Protein AF-A0A0W1R7E3-F1 (afdb_monomer_lite)

Sequence (116 aa):
MCGADDELRVHHLDGRRENTEAENLVWMCRDCDQNVNTESEESTTWNNHAVVLPDEISAKIDREFIRLVCVCRRDLGWRPDKTRHYYPLVAVDGVFAVGRMTAEAFEERLVELGLR

Organism: NCBI:txid1514971

InterPro domains:
  IPR058474 Domain of unknown function DUF8160 [PF26492] (38-114)

Radius of gyration: 19.07 Å; chains: 1; bounding box: 34×45×36 Å

Foldseek 3Di:
DPPDPADWDWAQQLNDPVPPPPVRTDIDHPVCRCVNVVPNPPDPDDDDDDDDDDPVVVVLLVVLLVVLQVQCCVPVVDGDDCRLQPVVCCVVPNPVRSSPDGNVRSVVVCVVVVSD

Structure (mmCIF, N/CA/C/O backbone):
data_AF-A0A0W1R7E3-F1
#
_entry.id   AF-A0A0W1R7E3-F1
#
loop_
_atom_site.group_PDB
_atom_site.id
_atom_site.type_symbol
_atom_site.label_atom_id
_atom_site.label_alt_id
_atom_site.label_comp_id
_atom_site.label_asym_id
_atom_site.label_entity_id
_atom_site.label_seq_id
_atom_site.pdbx_PDB_ins_code
_atom_site.Cartn_x
_atom_site.Cartn_y
_atom_site.Cartn_z
_atom_site.occupancy
_atom_site.B_iso_or_equiv
_atom_site.auth_seq_id
_atom_site.auth_comp_id
_atom_site.auth_asym_id
_atom_site.auth_atom_id
_atom_site.pdbx_PDB_model_num
ATOM 1 N N . MET A 1 1 ? 11.207 -18.091 -17.262 1.00 58.34 1 MET A N 1
ATOM 2 C CA . MET A 1 1 ? 12.483 -18.803 -17.499 1.00 58.34 1 MET A CA 1
ATOM 3 C C . MET A 1 1 ? 13.300 -18.002 -18.497 1.00 58.34 1 MET A C 1
ATOM 5 O O . MET A 1 1 ? 12.735 -17.601 -19.506 1.00 58.34 1 MET A O 1
ATOM 9 N N . CYS A 1 2 ? 14.577 -17.729 -18.211 1.00 70.25 2 CYS A N 1
ATOM 10 C CA . CYS A 1 2 ? 15.448 -16.909 -19.069 1.00 70.25 2 CYS A CA 1
ATOM 11 C C . CYS A 1 2 ? 15.899 -17.609 -20.368 1.00 70.25 2 CYS A C 1
ATOM 13 O O . CYS A 1 2 ? 16.544 -16.974 -21.194 1.00 70.25 2 CYS A O 1
ATOM 15 N N . GLY A 1 3 ? 15.535 -18.883 -20.566 1.00 60.50 3 GLY A N 1
ATOM 16 C CA . GLY A 1 3 ? 15.812 -19.629 -21.797 1.00 60.50 3 GLY A CA 1
ATOM 17 C C . GLY A 1 3 ? 17.231 -20.191 -21.902 1.00 60.50 3 GLY A C 1
ATOM 18 O O . GLY A 1 3 ? 17.640 -20.549 -22.999 1.00 60.50 3 GLY A O 1
ATOM 19 N N . ALA A 1 4 ? 17.979 -20.252 -20.796 1.00 66.00 4 ALA A N 1
ATOM 20 C CA . ALA A 1 4 ? 19.288 -20.897 -20.755 1.00 66.00 4 ALA A CA 1
ATOM 21 C C . ALA A 1 4 ? 19.150 -22.433 -20.697 1.00 66.00 4 ALA A C 1
ATOM 23 O O . ALA A 1 4 ? 18.306 -22.939 -19.954 1.00 66.00 4 ALA A O 1
ATOM 24 N N . ASP A 1 5 ? 19.985 -23.157 -21.454 1.00 63.22 5 ASP A N 1
ATOM 25 C CA . ASP A 1 5 ? 20.057 -24.635 -21.543 1.00 63.22 5 ASP A CA 1
ATOM 26 C C . ASP A 1 5 ? 20.680 -25.294 -20.286 1.00 63.22 5 ASP A C 1
ATOM 28 O O . ASP A 1 5 ? 21.350 -26.327 -20.349 1.00 63.22 5 ASP A O 1
ATOM 32 N N . ASP A 1 6 ? 20.479 -24.687 -19.121 1.00 66.56 6 ASP A N 1
ATOM 33 C CA . ASP A 1 6 ? 21.081 -25.127 -17.868 1.00 66.56 6 ASP A CA 1
ATOM 34 C C . ASP A 1 6 ? 20.240 -26.193 -17.154 1.00 66.56 6 ASP A C 1
ATOM 36 O O . ASP A 1 6 ? 19.038 -26.351 -17.377 1.00 66.56 6 ASP A O 1
ATOM 40 N N . GLU A 1 7 ? 20.886 -26.903 -16.223 1.00 81.88 7 GLU A N 1
ATOM 41 C CA . GLU A 1 7 ? 20.254 -27.852 -15.304 1.00 81.88 7 GLU A CA 1
ATOM 42 C C . GLU A 1 7 ? 19.030 -27.217 -14.610 1.00 81.88 7 GLU A C 1
ATOM 44 O O . GLU A 1 7 ? 19.158 -26.255 -13.842 1.00 81.88 7 GLU A O 1
ATOM 49 N N . LEU A 1 8 ? 17.840 -27.764 -14.889 1.00 83.56 8 LEU A N 1
ATOM 50 C CA . LEU A 1 8 ? 16.586 -27.360 -14.254 1.00 83.56 8 LEU A CA 1
ATOM 51 C C . LEU A 1 8 ? 16.530 -27.863 -12.811 1.00 83.56 8 LEU A C 1
ATOM 53 O O . LEU A 1 8 ? 16.812 -29.027 -12.525 1.00 83.56 8 LEU A O 1
ATOM 57 N N . ARG A 1 9 ? 16.106 -26.984 -11.906 1.00 85.50 9 ARG A N 1
ATOM 58 C CA . ARG A 1 9 ? 15.950 -27.245 -10.475 1.00 85.50 9 ARG A CA 1
ATOM 59 C C . ARG A 1 9 ? 14.545 -26.883 -10.027 1.00 85.50 9 ARG A C 1
ATOM 61 O O . ARG A 1 9 ? 13.900 -26.019 -10.621 1.00 85.50 9 ARG A O 1
ATOM 68 N N . VAL A 1 10 ? 14.085 -27.554 -8.976 1.00 87.38 10 VAL A N 1
ATOM 69 C CA . VAL A 1 10 ? 12.828 -27.220 -8.304 1.00 87.38 10 VAL A CA 1
ATOM 70 C C . VAL A 1 10 ? 13.108 -26.162 -7.248 1.00 87.38 10 VAL A C 1
ATOM 72 O O . VAL A 1 10 ? 13.853 -26.405 -6.298 1.00 87.38 10 VAL A O 1
ATOM 75 N N . HIS A 1 11 ? 12.482 -25.008 -7.415 1.00 86.50 11 HIS A N 1
ATOM 76 C CA . HIS A 1 11 ? 12.517 -23.900 -6.479 1.00 86.50 11 HIS A CA 1
ATOM 77 C C . HIS A 1 11 ? 11.237 -23.857 -5.645 1.00 86.50 11 HIS A C 1
ATOM 79 O O . HIS A 1 11 ? 10.156 -24.116 -6.173 1.00 86.50 11 HIS A O 1
ATOM 85 N N . HIS A 1 12 ? 11.371 -23.500 -4.367 1.00 87.50 12 HIS A N 1
ATOM 86 C CA . HIS A 1 12 ? 10.250 -23.313 -3.445 1.00 87.50 12 HIS A CA 1
ATOM 87 C C . HIS A 1 12 ? 9.957 -21.816 -3.351 1.00 87.50 12 HIS A C 1
ATOM 89 O O . HIS A 1 12 ? 10.824 -21.063 -2.910 1.00 87.50 12 HIS A O 1
ATOM 95 N N . LEU A 1 13 ? 8.779 -21.387 -3.809 1.00 83.75 13 LEU A N 1
ATOM 96 C CA . LEU A 1 13 ? 8.424 -19.968 -3.948 1.00 83.75 13 LEU A CA 1
ATOM 97 C C . LEU A 1 13 ? 8.416 -19.211 -2.618 1.00 83.75 13 LEU A C 1
ATOM 99 O O . LEU A 1 13 ? 8.712 -18.020 -2.583 1.00 83.75 13 LEU A O 1
ATOM 103 N N . ASP A 1 14 ? 8.080 -19.897 -1.532 1.00 79.88 14 ASP A N 1
ATOM 104 C CA . ASP A 1 14 ? 8.100 -19.366 -0.169 1.00 79.88 14 ASP A CA 1
ATOM 105 C C . ASP A 1 14 ? 9.466 -19.497 0.531 1.00 79.88 14 ASP A C 1
ATOM 107 O O . ASP A 1 14 ? 9.600 -19.130 1.697 1.00 79.88 14 ASP A O 1
ATOM 111 N N . GLY A 1 15 ? 10.474 -20.053 -0.150 1.00 78.19 15 GLY A N 1
ATOM 112 C CA . GLY A 1 15 ? 11.796 -20.333 0.410 1.00 78.19 15 GLY A CA 1
ATOM 113 C C . GLY A 1 15 ? 11.853 -21.525 1.378 1.00 78.19 15 GLY A C 1
ATOM 114 O O . GLY A 1 15 ? 12.944 -21.872 1.837 1.00 78.19 15 GLY A O 1
ATOM 115 N N . ARG A 1 16 ? 10.729 -22.195 1.674 1.00 78.19 16 ARG A N 1
ATOM 116 C CA . ARG A 1 16 ? 10.647 -23.300 2.645 1.00 78.19 16 ARG A CA 1
ATOM 117 C C . ARG A 1 16 ? 10.667 -24.648 1.940 1.00 78.19 16 ARG A C 1
ATOM 119 O O . ARG A 1 16 ? 9.724 -25.033 1.254 1.00 78.19 16 ARG A O 1
ATOM 126 N N . ARG A 1 17 ? 11.740 -25.413 2.151 1.00 82.25 17 ARG A N 1
ATOM 127 C CA . ARG A 1 17 ? 11.945 -26.722 1.500 1.00 82.25 17 ARG A CA 1
ATOM 128 C C . ARG A 1 17 ? 10.978 -27.802 1.981 1.00 82.25 17 ARG A C 1
ATOM 130 O O . ARG A 1 17 ? 10.834 -28.828 1.326 1.00 82.25 17 ARG A O 1
ATOM 137 N N . GLU A 1 18 ? 10.348 -27.601 3.131 1.00 86.81 18 GLU A N 1
ATOM 138 C CA . GLU A 1 18 ? 9.359 -28.520 3.687 1.00 86.81 18 GLU A CA 1
ATOM 139 C C . GLU A 1 18 ? 7.991 -28.386 3.000 1.00 86.81 18 GLU A C 1
ATOM 141 O O . GLU A 1 18 ? 7.201 -29.332 3.019 1.00 86.81 18 GLU A O 1
ATOM 146 N N . ASN A 1 19 ? 7.701 -27.234 2.381 1.00 84.44 19 ASN A N 1
ATOM 147 C CA . ASN A 1 19 ? 6.434 -26.986 1.702 1.00 84.44 19 ASN A CA 1
ATOM 148 C C . ASN A 1 19 ? 6.454 -27.556 0.274 1.00 84.44 19 ASN A C 1
ATOM 150 O O . ASN A 1 19 ? 6.813 -26.882 -0.690 1.00 84.44 19 ASN A O 1
ATOM 154 N N . THR A 1 20 ? 6.044 -28.817 0.154 1.00 90.12 20 THR A N 1
ATOM 155 C CA . THR A 1 20 ? 6.044 -29.579 -1.108 1.00 90.12 20 THR A CA 1
ATOM 156 C C . THR A 1 20 ? 4.729 -29.495 -1.890 1.00 90.12 20 THR A C 1
ATOM 158 O O . THR A 1 20 ? 4.529 -30.259 -2.836 1.00 90.12 20 THR A O 1
ATOM 161 N N . GLU A 1 21 ? 3.835 -28.569 -1.525 1.00 92.88 21 GLU A N 1
ATOM 162 C CA . GLU A 1 21 ? 2.606 -28.311 -2.278 1.00 92.88 21 GLU A CA 1
ATOM 163 C C . GLU A 1 21 ? 2.944 -27.913 -3.717 1.00 92.88 21 GLU A C 1
ATOM 165 O O . GLU A 1 21 ? 3.806 -27.068 -3.950 1.00 92.88 21 GLU A O 1
ATOM 170 N N . ALA A 1 22 ? 2.261 -28.503 -4.702 1.00 87.81 22 ALA A N 1
ATOM 171 C CA . ALA A 1 22 ? 2.607 -28.323 -6.116 1.00 87.81 22 ALA A CA 1
ATOM 172 C C . ALA A 1 22 ? 2.591 -26.847 -6.559 1.00 87.81 22 ALA A C 1
ATOM 174 O O . ALA A 1 22 ? 3.376 -26.448 -7.413 1.00 87.81 22 ALA A O 1
ATOM 175 N N . GLU A 1 23 ? 1.724 -26.038 -5.949 1.00 89.81 23 GLU A N 1
ATOM 176 C CA . GLU A 1 23 ? 1.604 -24.595 -6.186 1.00 89.81 23 GLU A CA 1
ATOM 177 C C . GLU A 1 23 ? 2.813 -23.798 -5.669 1.00 89.81 23 GLU A C 1
ATOM 179 O O . GLU A 1 23 ? 3.075 -22.701 -6.157 1.00 89.81 23 GLU A O 1
ATOM 184 N N . ASN A 1 24 ? 3.571 -24.355 -4.719 1.00 87.06 24 ASN A N 1
ATOM 185 C CA . ASN A 1 24 ? 4.789 -23.764 -4.167 1.00 87.06 24 ASN A CA 1
ATOM 186 C C . ASN A 1 24 ? 6.051 -24.129 -4.972 1.00 87.06 24 ASN A C 1
ATOM 188 O O . ASN A 1 24 ? 7.126 -23.601 -4.697 1.00 87.06 24 ASN A O 1
ATOM 192 N N . LEU A 1 25 ? 5.947 -25.029 -5.957 1.00 90.44 25 LEU A N 1
ATOM 193 C CA . LEU A 1 25 ? 7.093 -25.570 -6.688 1.00 90.44 25 LEU A CA 1
ATOM 194 C C . LEU A 1 25 ? 7.177 -25.001 -8.107 1.00 90.44 25 LEU A C 1
ATOM 196 O O . LEU A 1 25 ? 6.271 -25.171 -8.923 1.00 90.44 25 LEU A O 1
ATOM 200 N N . VAL A 1 26 ? 8.312 -24.384 -8.445 1.00 88.62 26 VAL A N 1
ATOM 201 C CA . VAL A 1 26 ? 8.579 -23.869 -9.796 1.00 88.62 26 VAL A CA 1
ATOM 202 C C . VAL A 1 26 ? 9.890 -24.415 -10.336 1.00 88.62 26 VAL A C 1
ATOM 204 O O . VAL A 1 26 ? 10.930 -24.351 -9.689 1.00 88.62 26 VAL A O 1
ATOM 207 N N . TRP A 1 27 ? 9.848 -24.920 -11.568 1.00 87.50 27 TRP A N 1
ATOM 208 C CA . TRP A 1 27 ? 11.046 -25.321 -12.298 1.00 87.50 27 TRP A CA 1
ATOM 209 C C . TRP A 1 27 ? 11.755 -24.095 -12.865 1.00 87.50 27 TRP A C 1
ATOM 211 O O . TRP A 1 27 ? 11.168 -23.314 -13.620 1.00 87.50 27 TRP A O 1
ATOM 221 N N . MET A 1 28 ? 13.030 -23.932 -12.528 1.00 86.38 28 MET A N 1
ATOM 222 C CA . MET A 1 28 ? 13.863 -22.852 -13.049 1.00 86.38 28 MET A CA 1
ATOM 223 C C . MET A 1 28 ? 15.305 -23.306 -13.269 1.00 86.38 28 MET A C 1
ATOM 225 O O . MET A 1 28 ? 15.749 -24.297 -12.694 1.00 86.38 28 MET A O 1
ATOM 229 N N . CYS A 1 29 ? 16.035 -22.602 -14.136 1.00 87.62 29 CYS A N 1
ATOM 230 C CA . CYS A 1 29 ? 17.458 -22.865 -14.332 1.00 87.62 29 CYS A CA 1
ATOM 231 C C . CYS A 1 29 ? 18.256 -22.508 -13.070 1.00 87.62 29 CYS A C 1
ATOM 233 O O . CYS A 1 29 ? 17.828 -21.674 -12.265 1.00 87.62 29 CYS A O 1
ATOM 235 N N . ARG A 1 30 ? 19.442 -23.108 -12.932 1.00 82.69 30 ARG A N 1
ATOM 236 C CA . ARG A 1 30 ? 20.366 -22.871 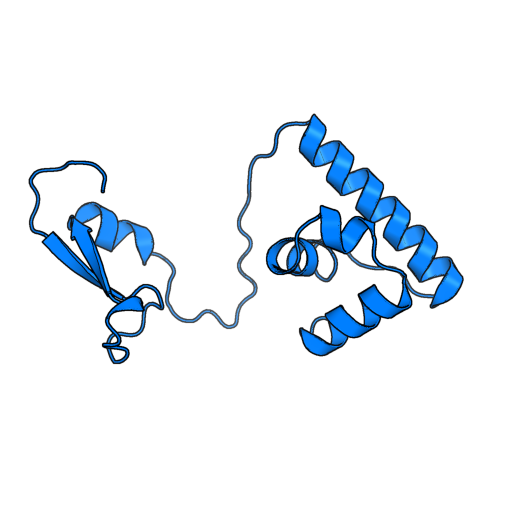-11.815 1.00 82.69 30 ARG A CA 1
ATOM 237 C C . ARG A 1 30 ? 20.623 -21.386 -11.527 1.00 82.69 30 ARG A C 1
ATOM 239 O O . ARG A 1 30 ? 20.636 -21.005 -10.361 1.00 82.69 30 ARG A O 1
ATOM 246 N N . ASP A 1 31 ? 20.805 -20.561 -12.553 1.00 83.06 31 ASP A N 1
ATOM 247 C CA . ASP A 1 31 ? 21.107 -19.136 -12.373 1.00 83.06 31 ASP A CA 1
ATOM 248 C C . ASP A 1 31 ? 19.904 -18.353 -11.832 1.00 83.06 31 ASP A C 1
ATOM 250 O O . ASP A 1 31 ? 20.050 -17.488 -10.970 1.00 83.06 31 ASP A O 1
ATOM 254 N N . CYS A 1 32 ? 18.689 -18.665 -12.296 1.00 82.19 32 CYS A N 1
ATOM 255 C CA . CYS A 1 32 ? 17.476 -18.072 -11.735 1.00 82.19 32 CYS A CA 1
ATOM 256 C C . CYS A 1 32 ? 17.255 -18.526 -10.287 1.00 82.19 32 CYS A C 1
ATOM 258 O O . CYS A 1 32 ? 16.951 -17.688 -9.446 1.00 82.19 32 CYS A O 1
ATOM 260 N N . ASP A 1 33 ? 17.466 -19.810 -9.989 1.00 82.81 33 ASP A N 1
ATOM 261 C CA . ASP A 1 33 ? 17.336 -20.364 -8.634 1.00 82.81 33 ASP A CA 1
ATOM 262 C C . ASP A 1 33 ? 18.263 -19.662 -7.631 1.00 82.81 33 ASP A C 1
ATOM 264 O O . ASP A 1 33 ? 17.833 -19.272 -6.546 1.00 82.81 33 ASP A O 1
ATOM 268 N N . GLN A 1 34 ? 19.517 -19.420 -8.023 1.00 76.31 34 GLN A N 1
ATOM 269 C CA . GLN A 1 34 ? 20.487 -18.711 -7.187 1.00 76.31 34 GLN A CA 1
ATOM 270 C C . GLN A 1 34 ? 20.121 -17.240 -6.962 1.00 76.31 34 GLN A C 1
ATOM 272 O O . GLN A 1 34 ? 20.309 -16.738 -5.860 1.00 76.31 34 GLN A O 1
ATOM 277 N N . ASN A 1 35 ? 19.588 -16.562 -7.981 1.00 76.06 35 ASN A N 1
ATOM 278 C CA . ASN A 1 35 ? 19.295 -15.131 -7.910 1.00 76.06 35 ASN A CA 1
ATOM 279 C C . ASN A 1 35 ? 18.023 -14.806 -7.114 1.00 76.06 35 ASN A C 1
ATOM 281 O O . ASN A 1 35 ? 17.964 -13.760 -6.468 1.00 76.06 35 ASN A O 1
ATOM 285 N N . VAL A 1 36 ? 17.007 -15.674 -7.161 1.00 73.69 36 VAL A N 1
ATOM 286 C CA . VAL A 1 36 ? 15.694 -15.408 -6.546 1.00 73.69 36 VAL A CA 1
ATOM 287 C C . VAL A 1 36 ? 15.766 -15.438 -5.015 1.00 73.69 36 VAL A C 1
ATOM 289 O O . VAL A 1 36 ? 15.105 -14.632 -4.367 1.00 73.69 36 VAL A O 1
ATOM 292 N N . ASN A 1 37 ? 16.629 -16.284 -4.441 1.00 61.28 37 ASN A N 1
ATOM 293 C CA . ASN A 1 37 ? 16.728 -16.479 -2.988 1.00 61.28 37 ASN A CA 1
ATOM 294 C C . ASN A 1 37 ? 17.990 -15.893 -2.348 1.00 61.28 37 ASN A C 1
ATOM 296 O O . ASN A 1 37 ? 18.284 -16.205 -1.195 1.00 61.28 37 ASN A O 1
ATOM 300 N N . THR A 1 38 ? 18.726 -15.014 -3.034 1.00 58.19 38 THR A N 1
ATOM 301 C CA . THR A 1 38 ? 19.917 -14.373 -2.442 1.00 58.19 38 THR A CA 1
ATOM 302 C C . THR A 1 38 ? 19.610 -13.557 -1.170 1.00 58.19 38 THR A C 1
ATOM 304 O O . THR A 1 38 ? 20.538 -13.190 -0.457 1.00 58.19 38 THR A O 1
ATOM 307 N N . GLU A 1 39 ? 18.334 -13.306 -0.845 1.00 52.94 39 GLU A N 1
ATOM 308 C CA . GLU A 1 39 ? 17.902 -12.565 0.354 1.00 52.94 39 GLU A CA 1
ATOM 309 C C . GLU A 1 39 ? 16.734 -13.223 1.129 1.00 52.94 39 GLU A C 1
ATOM 311 O O . GLU A 1 39 ? 16.122 -12.571 1.971 1.00 52.94 39 GLU A O 1
ATOM 316 N N . SER A 1 40 ? 16.386 -14.494 0.878 1.00 48.78 40 SER A N 1
ATOM 317 C CA . SER A 1 40 ? 15.166 -15.110 1.445 1.00 48.78 40 SER A CA 1
ATOM 318 C C . SER A 1 40 ? 15.366 -15.858 2.774 1.00 48.78 40 SER A C 1
ATOM 320 O O . SER A 1 40 ? 14.593 -16.765 3.090 1.00 48.78 40 SER A O 1
ATOM 322 N N . GLU A 1 41 ? 16.387 -15.524 3.565 1.00 51.22 41 GLU A N 1
ATOM 323 C CA . GLU A 1 41 ? 16.371 -15.913 4.979 1.00 51.22 41 GLU A CA 1
ATOM 324 C C . GLU A 1 41 ? 15.326 -15.039 5.666 1.00 51.22 41 GLU A C 1
ATOM 326 O O . GLU A 1 41 ? 15.452 -13.819 5.630 1.00 51.22 41 GLU A O 1
ATOM 331 N N . GLU A 1 42 ? 14.278 -15.668 6.213 1.00 46.97 42 GLU A N 1
ATOM 332 C CA . GLU A 1 42 ? 13.126 -15.078 6.911 1.00 46.97 42 GLU A CA 1
ATOM 333 C C . GLU A 1 42 ? 13.506 -13.871 7.781 1.00 46.97 42 GLU A C 1
ATOM 335 O O . GLU A 1 42 ? 13.713 -13.951 8.994 1.00 46.97 42 GLU A O 1
ATOM 340 N N . SER A 1 43 ? 13.606 -12.712 7.143 1.00 48.06 43 SER A N 1
ATOM 341 C CA . SER A 1 43 ? 14.027 -11.508 7.815 1.00 48.06 43 SER A CA 1
ATOM 342 C C . SER A 1 43 ? 12.780 -10.942 8.477 1.00 48.06 43 SER A C 1
ATOM 344 O O . SER A 1 43 ? 11.885 -10.406 7.828 1.00 48.06 43 SER A O 1
ATOM 346 N N . THR A 1 44 ? 12.728 -11.049 9.800 1.00 47.72 44 THR A N 1
ATOM 347 C CA . THR A 1 44 ? 11.800 -10.284 10.652 1.00 47.72 44 THR A CA 1
ATOM 348 C C . THR A 1 44 ? 12.097 -8.776 10.624 1.00 47.72 44 THR A C 1
ATOM 350 O O . THR A 1 44 ? 11.439 -7.981 11.296 1.00 47.72 44 THR A O 1
ATOM 353 N N . THR A 1 45 ? 13.096 -8.369 9.842 1.00 54.31 45 THR A N 1
ATOM 354 C CA . THR A 1 45 ? 13.491 -6.999 9.557 1.00 54.31 45 THR A CA 1
ATOM 355 C C . THR A 1 45 ? 12.689 -6.404 8.401 1.00 54.31 45 THR A C 1
ATOM 357 O O . THR A 1 45 ? 12.386 -7.056 7.408 1.00 54.31 45 THR A O 1
ATOM 360 N N . TRP A 1 46 ? 12.345 -5.123 8.533 1.00 55.34 46 TRP A N 1
ATOM 361 C CA . TRP A 1 46 ? 11.747 -4.339 7.457 1.00 55.34 46 TRP A CA 1
ATOM 362 C C . TRP A 1 46 ? 12.729 -4.237 6.285 1.00 55.34 46 TRP A C 1
ATOM 364 O O . TRP A 1 46 ? 13.702 -3.485 6.365 1.00 55.34 46 TRP A O 1
ATOM 374 N N . ASN A 1 47 ? 12.470 -4.967 5.200 1.00 62.31 47 ASN A N 1
ATOM 375 C CA . ASN A 1 47 ? 13.269 -4.871 3.982 1.00 62.31 47 ASN A CA 1
ATOM 376 C C . ASN A 1 47 ? 12.734 -3.748 3.091 1.00 62.31 47 ASN A C 1
ATOM 378 O O . ASN A 1 47 ? 11.539 -3.662 2.804 1.00 62.31 47 ASN A O 1
ATOM 382 N N . ASN A 1 48 ? 13.633 -2.865 2.659 1.00 61.81 48 ASN A N 1
ATOM 383 C CA . ASN A 1 48 ? 13.304 -1.755 1.775 1.00 61.81 48 ASN A CA 1
ATOM 384 C C . ASN A 1 48 ? 13.705 -2.114 0.346 1.00 61.81 48 ASN A C 1
ATOM 386 O O . ASN A 1 48 ? 14.889 -2.107 0.016 1.00 61.81 48 ASN A O 1
ATOM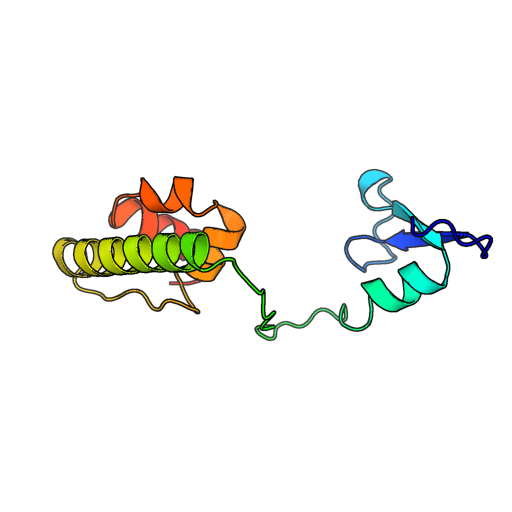 390 N N . HIS A 1 49 ? 12.722 -2.354 -0.518 1.00 69.75 49 HIS A N 1
ATOM 391 C CA . HIS A 1 49 ? 12.958 -2.460 -1.955 1.00 69.75 49 HIS A CA 1
ATOM 392 C C . HIS A 1 49 ? 12.716 -1.103 -2.621 1.00 69.75 49 HIS A C 1
ATOM 394 O O . HIS A 1 49 ? 11.649 -0.502 -2.480 1.00 69.75 49 HIS A O 1
ATOM 400 N N . ALA A 1 50 ? 13.713 -0.610 -3.355 1.00 73.12 50 ALA A N 1
ATOM 401 C CA . ALA A 1 50 ? 13.566 0.589 -4.169 1.00 73.12 50 ALA A CA 1
ATOM 402 C C . ALA A 1 50 ? 12.990 0.208 -5.538 1.00 73.12 50 ALA A C 1
ATOM 404 O O . ALA A 1 50 ? 13.589 -0.573 -6.275 1.00 73.12 50 ALA A O 1
ATOM 405 N N . VAL A 1 51 ? 11.838 0.780 -5.888 1.00 77.12 51 VAL A N 1
ATOM 406 C CA . VAL A 1 51 ? 11.200 0.590 -7.197 1.00 77.12 51 VAL A CA 1
ATOM 407 C C . VAL A 1 51 ? 11.227 1.912 -7.951 1.00 77.12 51 VAL A C 1
ATOM 409 O O . VAL A 1 51 ? 10.826 2.948 -7.418 1.00 77.12 51 VAL A O 1
ATOM 412 N N . VAL A 1 52 ? 11.689 1.881 -9.201 1.00 82.94 52 VAL A N 1
ATOM 413 C CA . VAL A 1 52 ? 11.626 3.045 -10.091 1.00 82.94 52 VAL A CA 1
ATOM 414 C C . VAL A 1 52 ? 10.230 3.119 -10.695 1.00 82.94 52 VAL A C 1
ATOM 416 O O . VAL A 1 52 ? 9.767 2.171 -11.329 1.00 82.94 52 VAL A O 1
ATOM 419 N N . LEU A 1 53 ? 9.562 4.255 -10.502 1.00 83.31 53 LEU A N 1
ATOM 420 C CA . LEU A 1 53 ? 8.236 4.521 -11.045 1.00 83.31 53 LEU A CA 1
ATOM 421 C C . LEU A 1 53 ? 8.307 5.647 -12.081 1.00 83.31 53 LEU A C 1
ATOM 423 O O . LEU A 1 53 ? 9.032 6.616 -11.860 1.00 83.31 53 LEU A O 1
ATOM 427 N N . PRO A 1 54 ? 7.522 5.574 -13.171 1.00 92.94 54 PRO A N 1
ATOM 428 C CA . PRO A 1 54 ? 7.278 6.726 -14.029 1.00 92.94 54 PRO A CA 1
ATOM 429 C C . PRO A 1 54 ? 6.736 7.914 -13.225 1.00 92.94 54 PRO A C 1
ATOM 431 O O . PRO A 1 54 ? 5.892 7.730 -12.340 1.00 92.94 54 PRO A O 1
ATOM 434 N N . ASP A 1 55 ? 7.157 9.130 -13.579 1.00 91.12 55 ASP A N 1
ATOM 435 C CA . ASP A 1 55 ? 6.793 10.366 -12.868 1.00 91.12 55 ASP A CA 1
ATOM 436 C C . ASP A 1 55 ? 5.280 10.530 -12.688 1.00 91.12 55 ASP A C 1
ATOM 438 O O . ASP A 1 55 ? 4.811 10.928 -11.622 1.00 91.12 55 ASP A O 1
ATOM 442 N N . GLU A 1 56 ? 4.492 10.170 -13.702 1.00 89.94 56 GLU A N 1
ATOM 443 C CA . GLU A 1 56 ? 3.030 10.250 -13.648 1.00 89.94 56 GLU A CA 1
ATOM 444 C C . GLU A 1 56 ? 2.435 9.345 -12.556 1.00 89.94 56 GLU A C 1
ATOM 446 O O . GLU A 1 56 ? 1.524 9.749 -11.824 1.00 89.94 56 GLU A O 1
ATOM 451 N N . ILE A 1 57 ? 2.976 8.132 -12.413 1.00 87.31 57 ILE A N 1
ATOM 452 C CA . ILE A 1 57 ? 2.542 7.167 -11.400 1.00 87.31 57 ILE A CA 1
ATOM 453 C C . ILE A 1 57 ? 2.975 7.651 -10.016 1.00 87.31 57 ILE A C 1
ATOM 455 O O . ILE A 1 57 ? 2.160 7.656 -9.091 1.00 87.31 57 ILE A O 1
ATOM 459 N N . SER A 1 58 ? 4.217 8.124 -9.893 1.00 90.31 58 SER A N 1
ATOM 460 C CA . SER A 1 58 ? 4.748 8.699 -8.654 1.00 90.31 58 SER A CA 1
ATOM 461 C C . SER A 1 58 ? 3.886 9.872 -8.165 1.00 90.31 58 SER A C 1
ATOM 463 O O . SER A 1 58 ? 3.374 9.860 -7.044 1.00 90.31 58 SER A O 1
ATOM 465 N N . ALA A 1 59 ? 3.580 10.824 -9.051 1.00 91.00 59 ALA A N 1
ATOM 466 C CA . ALA A 1 59 ? 2.738 11.975 -8.737 1.00 91.00 59 ALA A CA 1
ATOM 467 C C . ALA A 1 59 ? 1.311 11.576 -8.328 1.00 91.00 59 ALA A C 1
ATOM 469 O O . ALA A 1 59 ? 0.691 12.222 -7.480 1.00 91.00 59 ALA A O 1
ATOM 470 N N . LYS A 1 60 ? 0.755 10.513 -8.920 1.00 89.75 60 LYS A N 1
ATOM 471 C CA . LYS A 1 60 ? -0.564 9.998 -8.534 1.00 89.75 60 LYS A CA 1
ATOM 472 C C . LYS A 1 60 ? -0.552 9.413 -7.122 1.00 89.75 60 LYS A C 1
ATOM 474 O O . LYS A 1 60 ? -1.439 9.734 -6.337 1.00 89.75 60 LYS A O 1
ATOM 479 N N . ILE A 1 61 ? 0.453 8.603 -6.802 1.00 92.06 61 ILE A N 1
ATOM 480 C CA . ILE A 1 61 ? 0.649 8.025 -5.467 1.00 92.06 61 ILE A CA 1
ATOM 481 C C . ILE A 1 61 ? 0.806 9.134 -4.420 1.00 92.06 61 ILE A C 1
ATOM 483 O O . ILE A 1 61 ? 0.196 9.051 -3.353 1.00 92.06 61 ILE A O 1
ATOM 487 N N . ASP A 1 62 ? 1.562 10.186 -4.739 1.00 93.38 62 ASP A N 1
ATOM 488 C CA . ASP A 1 62 ? 1.771 11.342 -3.862 1.00 93.38 62 ASP A CA 1
ATOM 489 C C . ASP A 1 62 ? 0.481 12.104 -3.576 1.00 93.38 62 ASP A C 1
ATOM 491 O O . ASP A 1 62 ? 0.184 12.406 -2.418 1.00 93.38 62 ASP A O 1
ATOM 495 N N . ARG A 1 63 ? -0.317 12.387 -4.612 1.00 93.69 63 ARG A N 1
ATOM 496 C CA . ARG A 1 63 ? -1.613 13.060 -4.447 1.00 93.69 63 ARG A CA 1
ATOM 497 C C . ARG A 1 63 ? -2.558 12.262 -3.554 1.00 93.69 63 ARG A C 1
ATOM 499 O O . ARG A 1 63 ? -3.188 12.846 -2.674 1.00 93.69 63 ARG A O 1
ATOM 506 N N . GLU A 1 64 ? -2.621 10.947 -3.742 1.00 94.62 64 GLU A N 1
ATOM 507 C CA . GLU A 1 64 ? -3.462 10.081 -2.912 1.00 94.62 64 GLU A CA 1
ATOM 508 C C . GLU A 1 64 ? -2.977 10.008 -1.462 1.00 94.62 64 GLU A C 1
ATOM 510 O O . GLU A 1 64 ? -3.789 10.074 -0.539 1.00 94.62 64 GLU A O 1
ATOM 515 N N . PHE A 1 65 ? -1.662 9.973 -1.234 1.00 96.25 65 PHE A N 1
ATOM 516 C CA . PHE A 1 65 ? -1.120 10.049 0.119 1.00 96.25 65 PHE A CA 1
ATOM 517 C C . PHE A 1 65 ? -1.471 11.378 0.802 1.00 96.25 65 PHE A C 1
ATOM 519 O O . PHE A 1 65 ? -1.907 11.388 1.953 1.00 96.25 65 PHE A O 1
ATOM 526 N N . ILE A 1 66 ? -1.337 12.505 0.094 1.00 96.12 66 ILE A N 1
ATOM 527 C CA . ILE A 1 66 ? -1.703 13.829 0.619 1.00 96.12 66 ILE A CA 1
ATOM 528 C C . ILE A 1 66 ? -3.196 13.879 0.961 1.00 96.12 66 ILE A C 1
ATOM 530 O O . ILE A 1 66 ? -3.552 14.330 2.052 1.00 96.12 66 ILE A O 1
ATOM 534 N N . ARG A 1 67 ? -4.068 13.386 0.067 1.00 95.69 67 ARG A N 1
ATOM 535 C CA . ARG A 1 67 ? -5.511 13.266 0.326 1.00 95.69 67 ARG A CA 1
ATOM 536 C C . ARG A 1 67 ? -5.751 12.501 1.624 1.00 95.69 67 ARG A C 1
ATOM 538 O O . ARG A 1 67 ? -6.456 13.000 2.497 1.00 95.69 67 ARG A O 1
ATOM 545 N N . LEU A 1 68 ? -5.153 11.321 1.758 1.00 95.44 68 LEU A N 1
ATOM 546 C CA . LEU A 1 68 ? -5.348 10.452 2.912 1.00 95.44 68 LEU A CA 1
ATOM 547 C C . LEU A 1 68 ? -4.864 11.104 4.213 1.00 95.44 68 LEU A C 1
ATOM 549 O O . LEU A 1 68 ? -5.582 11.082 5.207 1.00 95.44 68 LEU A O 1
ATOM 553 N N . VAL A 1 69 ? -3.704 11.770 4.195 1.00 96.56 69 VAL A N 1
ATOM 554 C CA . VAL A 1 69 ? -3.208 12.554 5.337 1.00 96.56 69 VAL A CA 1
ATOM 555 C C . VAL A 1 69 ? -4.219 13.614 5.768 1.00 96.56 69 VAL A C 1
ATOM 557 O O . VAL A 1 69 ? -4.459 13.773 6.964 1.00 96.56 69 VAL A O 1
ATOM 560 N N . CYS A 1 70 ? -4.823 14.331 4.818 1.00 96.19 70 CYS A N 1
ATOM 561 C CA . CYS A 1 70 ? -5.832 15.341 5.120 1.00 96.19 70 CYS A CA 1
ATOM 562 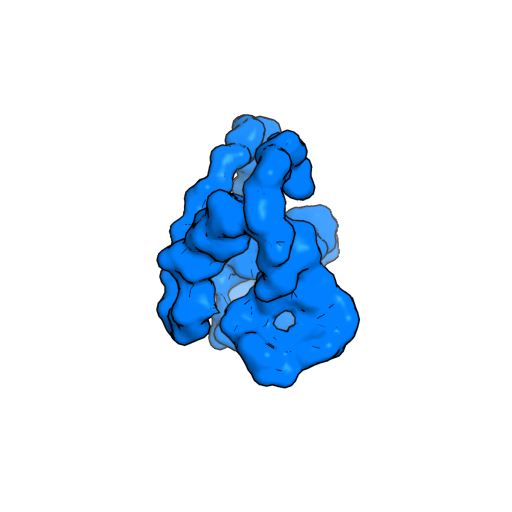C C . CYS A 1 70 ? -7.089 14.731 5.754 1.00 96.19 70 CYS A C 1
ATOM 564 O O . CYS A 1 70 ? -7.572 15.258 6.755 1.00 96.19 70 CYS A O 1
ATOM 566 N N . VAL A 1 71 ? -7.601 13.628 5.199 1.00 95.25 71 VAL A N 1
ATOM 567 C CA . VAL A 1 71 ? -8.822 12.970 5.696 1.00 95.25 71 VAL A CA 1
ATOM 568 C C . VAL A 1 71 ? -8.573 12.336 7.070 1.00 95.25 71 VAL A C 1
ATOM 570 O O . VAL A 1 71 ? -9.302 12.641 8.005 1.00 95.25 71 VAL A O 1
ATOM 573 N N . CYS A 1 72 ? -7.492 11.570 7.260 1.00 96.25 72 CYS A N 1
ATOM 574 C CA . CYS A 1 72 ? -7.152 10.976 8.562 1.00 96.25 72 CYS A CA 1
ATOM 575 C C . CYS A 1 72 ? -6.900 12.032 9.643 1.00 96.25 72 CYS A C 1
ATOM 577 O O . CYS A 1 72 ? -7.339 11.871 10.779 1.00 96.25 72 CYS A O 1
ATOM 579 N N . ARG A 1 73 ? -6.237 13.145 9.305 1.00 95.75 73 ARG A N 1
ATOM 580 C CA . ARG A 1 73 ? -6.007 14.218 10.280 1.00 95.75 73 ARG A CA 1
ATOM 581 C C . ARG A 1 73 ? -7.305 14.905 10.690 1.00 95.75 73 ARG A C 1
ATOM 583 O O . ARG A 1 73 ? -7.432 15.284 11.850 1.00 95.75 73 ARG A O 1
ATOM 590 N N . ARG A 1 74 ? -8.233 15.092 9.749 1.00 96.19 74 ARG A N 1
ATOM 591 C CA . ARG A 1 74 ? -9.533 15.725 9.996 1.00 96.19 74 ARG A CA 1
ATOM 592 C C . ARG A 1 74 ? -10.461 14.818 10.803 1.00 96.19 74 ARG A C 1
ATOM 594 O O . ARG A 1 74 ? -11.064 15.298 11.755 1.00 96.19 74 ARG A O 1
ATOM 601 N N . ASP A 1 75 ? -10.545 13.546 10.428 1.00 97.12 75 ASP A N 1
ATOM 602 C CA . ASP A 1 75 ? -11.593 12.637 10.907 1.00 97.12 75 ASP A CA 1
ATOM 603 C C . ASP A 1 75 ? -11.127 11.804 12.117 1.00 97.12 75 ASP A C 1
ATOM 605 O O . ASP A 1 75 ? -11.916 11.521 13.012 1.00 97.12 75 ASP A O 1
ATOM 609 N N . LEU A 1 76 ? -9.827 11.488 12.201 1.00 95.50 76 LEU A N 1
ATOM 610 C CA . LEU A 1 76 ? -9.243 10.620 13.237 1.00 95.50 76 LEU A CA 1
ATOM 611 C C . LEU A 1 76 ? -8.170 11.311 14.095 1.00 95.50 76 LEU A C 1
ATOM 613 O O . LEU A 1 76 ? -7.603 10.705 15.002 1.00 95.50 76 LEU A O 1
ATOM 617 N N . GLY A 1 77 ? -7.827 12.568 13.798 1.00 95.50 77 GLY A N 1
ATOM 618 C CA . GLY A 1 77 ? -6.882 13.354 14.598 1.00 95.50 77 GLY A CA 1
ATOM 619 C C . GLY A 1 77 ? -5.412 12.926 14.505 1.00 95.50 77 GLY A C 1
ATOM 620 O O . GLY A 1 77 ? -4.592 13.413 15.284 1.00 95.50 77 GLY A O 1
ATOM 621 N N . TRP A 1 78 ? -5.037 12.062 13.557 1.00 95.38 78 TRP A N 1
ATOM 622 C CA . TRP A 1 78 ? -3.657 11.585 13.405 1.00 95.38 78 TRP A CA 1
ATOM 623 C C . TRP A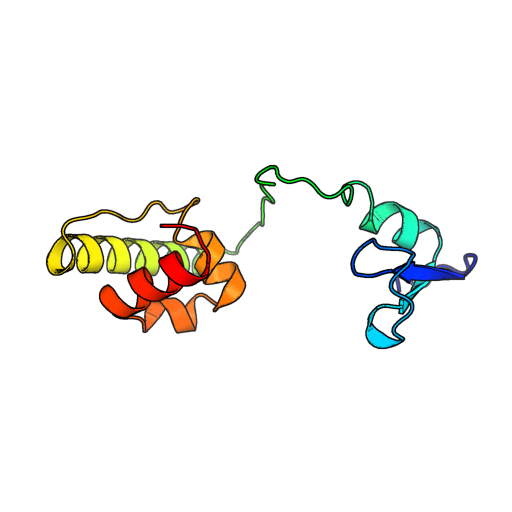 1 78 ? -3.160 11.664 11.958 1.00 95.38 78 TRP A C 1
ATOM 625 O O . TRP A 1 78 ? -3.927 11.840 11.013 1.00 95.38 78 TRP A O 1
ATOM 635 N N . ARG A 1 79 ? -1.838 11.556 11.783 1.00 95.75 79 ARG A N 1
ATOM 636 C CA . ARG A 1 79 ? -1.176 11.667 10.480 1.00 95.75 79 ARG A CA 1
ATOM 637 C C . ARG A 1 79 ? -0.514 10.342 10.075 1.00 95.75 79 ARG A C 1
ATOM 639 O O . ARG A 1 79 ? 0.455 9.956 10.727 1.00 95.75 79 ARG A O 1
ATOM 646 N N . PRO A 1 80 ? -0.959 9.712 8.976 1.00 95.81 80 PRO A N 1
ATOM 647 C CA . PRO A 1 80 ? -0.274 8.581 8.367 1.00 95.81 80 PRO A CA 1
ATOM 648 C C . PRO A 1 80 ? 1.153 8.919 7.941 1.00 95.81 80 PRO A C 1
ATOM 650 O O . PRO A 1 80 ? 1.421 9.976 7.365 1.00 95.81 80 PRO A O 1
ATOM 653 N N . ASP A 1 81 ? 2.055 7.980 8.202 1.00 94.94 81 ASP A N 1
ATOM 654 C CA . ASP A 1 81 ? 3.397 7.942 7.620 1.00 94.94 81 ASP A CA 1
ATOM 655 C C . ASP A 1 81 ? 3.407 7.153 6.300 1.00 94.94 81 ASP A C 1
ATOM 657 O O . ASP A 1 81 ? 2.723 6.132 6.162 1.00 94.94 81 ASP A O 1
ATOM 661 N N . LYS A 1 82 ? 4.181 7.646 5.328 1.00 92.38 82 LYS A N 1
ATOM 662 C CA . LYS A 1 82 ? 4.165 7.138 3.956 1.00 92.38 82 LYS A CA 1
ATOM 663 C C . LYS A 1 82 ? 4.786 5.747 3.839 1.00 92.38 82 LYS A C 1
ATOM 665 O O . LYS A 1 82 ? 4.244 4.912 3.123 1.00 92.38 82 LYS A O 1
ATOM 670 N N . THR A 1 83 ? 5.898 5.498 4.527 1.00 89.44 83 THR A N 1
ATOM 671 C CA . THR A 1 83 ? 6.645 4.238 4.420 1.00 89.44 83 THR A CA 1
ATOM 672 C C . THR A 1 83 ? 6.108 3.177 5.364 1.00 89.44 83 THR A C 1
ATOM 674 O O . THR A 1 83 ? 6.060 2.013 4.989 1.00 89.44 83 THR A O 1
ATOM 677 N N . ARG A 1 84 ? 5.651 3.569 6.556 1.00 90.06 84 ARG A N 1
ATOM 678 C CA . ARG A 1 84 ? 5.149 2.630 7.564 1.00 90.06 84 ARG A CA 1
ATOM 679 C C . ARG A 1 84 ? 3.690 2.223 7.361 1.00 90.06 84 ARG A C 1
ATOM 681 O O . ARG A 1 84 ? 3.332 1.108 7.716 1.00 90.06 84 ARG A O 1
ATOM 688 N N . HIS A 1 85 ? 2.846 3.106 6.827 1.00 94.19 85 HIS A N 1
ATOM 689 C CA . HIS A 1 85 ? 1.402 2.843 6.747 1.00 94.19 85 HIS A CA 1
ATOM 690 C C . HIS A 1 85 ? 0.903 2.792 5.305 1.00 94.19 85 HIS A C 1
ATOM 692 O O . HIS A 1 85 ? 0.242 1.840 4.904 1.00 94.19 85 HIS A O 1
ATOM 698 N N . TYR A 1 86 ? 1.222 3.814 4.508 1.00 94.69 86 TYR A N 1
ATOM 699 C CA . TYR A 1 86 ? 0.622 3.957 3.185 1.00 94.69 86 TYR A CA 1
ATOM 700 C C . TYR A 1 86 ? 1.184 2.967 2.158 1.00 94.69 86 TYR A C 1
ATOM 702 O O . TYR A 1 86 ? 0.409 2.256 1.526 1.00 94.69 86 TYR A O 1
ATOM 710 N N . TYR A 1 87 ? 2.508 2.882 1.992 1.00 91.69 87 TYR A N 1
ATOM 711 C CA . TYR A 1 87 ? 3.102 1.962 1.017 1.00 91.69 87 TYR A CA 1
ATOM 712 C C . TYR A 1 87 ? 2.814 0.484 1.293 1.00 91.69 87 TYR A C 1
ATOM 714 O O . TYR A 1 87 ? 2.453 -0.196 0.334 1.00 91.69 87 TYR A O 1
ATOM 722 N N . PRO A 1 88 ? 2.893 -0.022 2.540 1.00 90.44 88 PRO A N 1
A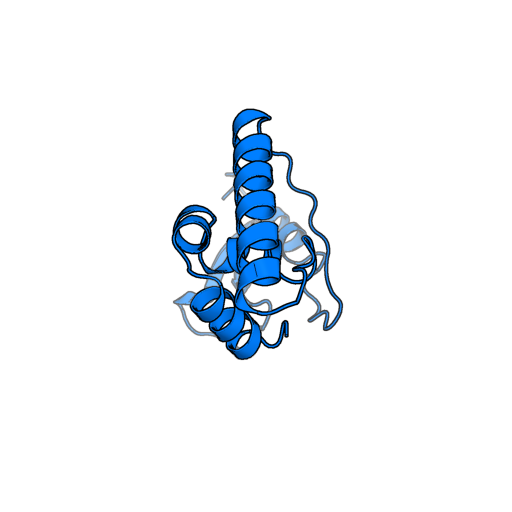TOM 723 C CA . PRO A 1 88 ? 2.527 -1.405 2.818 1.00 90.44 88 PRO A CA 1
ATOM 724 C C . PRO A 1 88 ? 1.079 -1.698 2.425 1.00 90.44 88 PRO A C 1
ATOM 726 O O . PRO A 1 88 ? 0.813 -2.689 1.753 1.00 90.44 88 PRO A O 1
ATOM 729 N N . LEU A 1 89 ? 0.148 -0.789 2.735 1.00 93.25 89 LEU A N 1
ATOM 730 C CA . LEU A 1 89 ? -1.242 -0.974 2.336 1.00 93.25 89 LEU A CA 1
ATOM 731 C C . LEU A 1 89 ? -1.426 -0.908 0.813 1.00 93.25 89 LEU A C 1
ATOM 733 O O . LEU A 1 89 ? -2.172 -1.699 0.247 1.00 93.25 89 LEU A O 1
ATOM 737 N N . VAL A 1 90 ? -0.723 -0.005 0.124 1.00 92.44 90 VAL A N 1
ATOM 738 C CA . VAL A 1 90 ? -0.727 0.056 -1.347 1.00 92.44 90 VAL A CA 1
ATOM 739 C C . VAL A 1 90 ? -0.158 -1.223 -1.965 1.00 92.44 90 VAL A C 1
ATOM 741 O O . VAL A 1 90 ? -0.646 -1.633 -3.015 1.00 92.44 90 VAL A O 1
ATOM 744 N N . ALA A 1 91 ? 0.834 -1.860 -1.342 1.00 89.81 91 ALA A N 1
ATOM 745 C CA . ALA A 1 91 ? 1.387 -3.127 -1.814 1.00 89.81 91 ALA A CA 1
ATOM 746 C C . ALA A 1 91 ? 0.384 -4.286 -1.680 1.00 89.81 91 ALA A C 1
ATOM 748 O O . ALA A 1 91 ? 0.340 -5.144 -2.556 1.00 89.81 91 ALA A O 1
ATOM 749 N N . VAL A 1 92 ? -0.437 -4.286 -0.622 1.00 92.00 92 VAL A N 1
ATOM 750 C CA . VAL A 1 92 ? -1.441 -5.333 -0.363 1.00 92.00 92 VAL A CA 1
ATOM 751 C C . VAL A 1 92 ? -2.727 -5.104 -1.164 1.00 92.00 92 VAL A C 1
ATOM 753 O O . VAL A 1 92 ? -3.179 -5.993 -1.877 1.00 92.00 92 VAL A O 1
ATOM 756 N N . ASP A 1 93 ? -3.311 -3.908 -1.074 1.00 93.06 93 ASP A N 1
ATOM 757 C CA . ASP A 1 93 ? -4.656 -3.620 -1.594 1.00 93.06 93 ASP A CA 1
ATOM 758 C C . ASP A 1 93 ? -4.633 -2.855 -2.934 1.00 93.06 93 ASP A C 1
ATOM 760 O O . ASP A 1 93 ? -5.640 -2.770 -3.643 1.00 93.06 93 ASP A O 1
ATOM 764 N N . GLY A 1 94 ? -3.488 -2.283 -3.313 1.00 91.81 94 GLY A N 1
ATOM 765 C CA . GLY A 1 94 ? -3.337 -1.478 -4.522 1.00 91.81 94 GLY A CA 1
ATOM 766 C C . GLY A 1 94 ? -3.786 -0.021 -4.358 1.00 91.81 94 GLY A C 1
ATOM 767 O O . GLY A 1 94 ? -4.775 0.307 -3.699 1.00 91.81 94 GLY A O 1
ATOM 768 N N . VAL A 1 95 ? -3.093 0.895 -5.047 1.00 90.50 95 VAL A N 1
ATOM 769 C CA . VAL A 1 95 ? -3.314 2.354 -4.928 1.00 90.50 95 VAL A CA 1
ATOM 770 C C . VAL A 1 95 ? -4.754 2.788 -5.234 1.00 90.50 95 VAL A C 1
ATOM 772 O O . VAL A 1 95 ? -5.263 3.730 -4.634 1.00 90.50 95 VAL A O 1
ATOM 775 N N . PHE A 1 96 ? -5.450 2.096 -6.139 1.00 90.44 96 PHE A N 1
ATOM 776 C CA . PHE A 1 96 ? -6.835 2.418 -6.494 1.00 90.44 96 PHE A CA 1
ATOM 777 C C . PHE A 1 96 ? -7.850 2.000 -5.428 1.00 90.44 96 PHE A C 1
ATOM 779 O O . PHE A 1 96 ? -8.904 2.629 -5.313 1.00 90.44 96 PHE A O 1
ATOM 786 N N . ALA A 1 97 ? -7.590 0.918 -4.690 1.00 93.62 97 ALA A N 1
ATOM 787 C CA . ALA A 1 97 ? -8.433 0.535 -3.565 1.00 93.62 97 ALA A CA 1
ATOM 788 C C . ALA A 1 97 ? -8.236 1.538 -2.427 1.00 93.62 97 ALA A C 1
ATOM 790 O O . ALA A 1 97 ? -9.207 2.150 -1.988 1.00 93.62 97 ALA A O 1
ATOM 791 N N . VAL A 1 98 ? -6.978 1.817 -2.068 1.00 93.75 98 VAL A N 1
ATOM 792 C CA . VAL A 1 98 ? -6.621 2.793 -1.026 1.00 93.75 98 VAL A CA 1
ATOM 793 C C . VAL A 1 98 ? -7.147 4.198 -1.348 1.00 93.75 98 VAL A C 1
ATOM 795 O O . VAL A 1 98 ? -7.673 4.887 -0.474 1.00 93.75 98 VAL A O 1
ATOM 798 N N . GLY A 1 99 ? -7.103 4.618 -2.616 1.00 91.56 99 GLY A N 1
ATOM 799 C CA . GLY A 1 99 ? -7.647 5.907 -3.061 1.00 91.56 99 GLY A CA 1
ATOM 800 C C . GLY A 1 99 ? -9.160 6.070 -2.848 1.00 91.56 99 GLY A C 1
ATOM 801 O O . GLY A 1 99 ? -9.655 7.193 -2.780 1.00 91.56 99 GLY A O 1
ATOM 802 N N . ARG A 1 100 ? -9.903 4.967 -2.697 1.00 93.50 100 ARG A N 1
ATOM 803 C CA . ARG A 1 100 ? -11.355 4.961 -2.441 1.00 93.50 100 ARG A CA 1
ATOM 804 C C . ARG A 1 100 ? -11.713 4.754 -0.967 1.00 93.50 100 ARG A C 1
ATOM 806 O O . ARG A 1 100 ? -12.888 4.853 -0.626 1.00 93.50 100 ARG A O 1
ATOM 813 N N . MET A 1 101 ? -10.734 4.479 -0.105 1.00 95.06 101 MET A N 1
ATOM 814 C CA . MET A 1 101 ? -10.968 4.263 1.322 1.00 95.06 101 MET A CA 1
ATOM 815 C C . MET A 1 101 ? -11.289 5.574 2.048 1.00 95.06 101 MET A C 1
ATOM 817 O O . MET A 1 101 ? -10.702 6.634 1.772 1.00 95.06 101 MET A O 1
ATOM 821 N N . THR A 1 102 ? -12.207 5.470 3.010 1.00 96.12 102 THR A N 1
ATOM 822 C CA . THR A 1 102 ? -12.401 6.484 4.051 1.00 96.12 102 THR A CA 1
ATOM 823 C C . THR A 1 102 ? -11.259 6.413 5.066 1.00 96.12 102 THR A C 1
ATOM 825 O O . THR A 1 102 ? -10.434 5.496 5.020 1.00 96.12 102 THR A O 1
ATOM 828 N N . ALA A 1 103 ? -11.176 7.387 5.974 1.00 95.69 103 ALA A N 1
ATOM 829 C CA . ALA A 1 103 ? -10.151 7.357 7.013 1.00 95.69 103 ALA A CA 1
ATOM 830 C C . ALA A 1 103 ? -10.329 6.160 7.958 1.00 95.69 103 ALA A C 1
ATOM 832 O O . ALA A 1 103 ? -9.339 5.532 8.320 1.00 95.69 103 ALA A O 1
ATOM 833 N N . GLU A 1 104 ? -11.569 5.820 8.301 1.00 96.75 104 GLU A N 1
ATOM 834 C CA . GLU A 1 104 ? -11.915 4.710 9.191 1.00 96.75 104 GLU A CA 1
ATOM 835 C C . GLU A 1 104 ? -11.540 3.369 8.558 1.00 96.75 104 GLU A C 1
ATOM 837 O O . GLU A 1 104 ? -10.836 2.578 9.176 1.00 96.75 104 GLU A O 1
ATOM 842 N N . ALA A 1 105 ? -11.927 3.151 7.295 1.00 96.75 105 ALA A N 1
ATOM 843 C CA . ALA A 1 105 ? -11.581 1.932 6.566 1.00 96.75 105 ALA A CA 1
ATOM 844 C C . ALA A 1 105 ? -10.060 1.778 6.403 1.00 96.75 105 ALA A C 1
ATOM 846 O O . ALA A 1 105 ? -9.525 0.674 6.472 1.00 96.75 105 ALA A O 1
ATOM 847 N N . PHE A 1 106 ? -9.347 2.891 6.206 1.00 96.31 106 PHE A N 1
ATOM 848 C CA . PHE A 1 106 ? -7.889 2.884 6.182 1.00 96.31 106 PHE A CA 1
ATOM 849 C C . PHE A 1 106 ? -7.300 2.482 7.542 1.00 96.31 106 PHE A C 1
ATOM 851 O O . PHE A 1 106 ? -6.404 1.644 7.588 1.00 96.31 106 PHE A O 1
ATOM 858 N N . GLU A 1 107 ? -7.793 3.046 8.649 1.00 95.94 107 GLU A N 1
ATOM 859 C CA . GLU A 1 107 ? -7.319 2.702 9.995 1.00 95.94 107 GLU A CA 1
ATOM 860 C C . GLU A 1 107 ? -7.598 1.239 10.359 1.00 95.94 107 GLU A C 1
ATOM 862 O O . GLU A 1 107 ? -6.700 0.566 10.863 1.00 95.94 107 GLU A O 1
ATOM 867 N N . GLU A 1 108 ? -8.788 0.728 10.047 1.00 96.62 108 GLU A N 1
ATOM 868 C CA . GLU A 1 108 ? -9.161 -0.673 10.266 1.00 96.62 108 GLU A CA 1
ATOM 869 C C . GLU A 1 108 ? -8.195 -1.626 9.549 1.00 96.62 108 GLU A C 1
ATOM 871 O O . GLU A 1 108 ? -7.608 -2.508 10.180 1.00 96.62 108 GLU A O 1
ATOM 876 N N . ARG A 1 109 ? -7.917 -1.379 8.262 1.00 96.31 109 ARG A N 1
ATOM 877 C CA . ARG A 1 109 ? -6.958 -2.186 7.492 1.00 96.31 109 ARG A CA 1
ATOM 878 C C . ARG A 1 109 ? -5.541 -2.134 8.059 1.00 96.31 109 ARG A C 1
ATOM 880 O O . ARG A 1 109 ? -4.840 -3.142 8.040 1.00 96.31 109 ARG A O 1
ATOM 887 N N . LEU A 1 110 ? -5.098 -0.990 8.586 1.00 95.25 110 LEU A N 1
ATOM 888 C CA . LEU A 1 110 ? -3.788 -0.910 9.242 1.00 95.25 110 LEU A CA 1
ATOM 889 C C . LEU A 1 110 ? -3.722 -1.749 10.522 1.00 95.25 110 LEU A C 1
ATOM 891 O O . LEU A 1 110 ? -2.676 -2.335 10.794 1.00 95.25 110 LEU A O 1
ATOM 895 N N . VAL A 1 111 ? -4.805 -1.805 11.302 1.00 95.62 111 VAL A N 1
ATOM 896 C CA . VAL A 1 111 ? -4.885 -2.648 12.504 1.00 95.62 111 VAL A CA 1
ATOM 897 C C . VAL A 1 111 ? -4.830 -4.126 12.123 1.00 95.62 111 VAL A C 1
ATOM 899 O O . VAL A 1 111 ? -4.048 -4.868 12.712 1.00 95.62 111 VAL A O 1
ATOM 902 N N . GLU A 1 112 ? -5.587 -4.543 11.105 1.00 95.81 112 GLU A N 1
ATOM 903 C CA . GLU A 1 112 ? -5.578 -5.925 10.601 1.00 95.81 112 GLU A CA 1
ATOM 904 C C . GLU A 1 112 ? -4.190 -6.378 10.129 1.00 95.81 112 GLU A C 1
ATOM 906 O O . GLU A 1 112 ? -3.816 -7.535 10.310 1.00 95.81 112 GLU A O 1
ATOM 911 N N . LEU A 1 113 ? -3.408 -5.458 9.557 1.00 92.00 113 LEU A N 1
ATOM 912 C CA . LEU A 1 113 ? -2.041 -5.712 9.102 1.00 92.00 113 LEU A CA 1
ATOM 913 C C . LEU A 1 113 ? -0.973 -5.516 10.196 1.00 92.00 113 LEU A C 1
ATOM 915 O O . LEU A 1 113 ? 0.212 -5.689 9.917 1.00 92.00 113 LEU A O 1
ATOM 919 N N . GLY A 1 114 ? -1.349 -5.132 11.422 1.00 92.62 114 GLY A N 1
ATOM 920 C CA . GLY A 1 114 ? -0.397 -4.871 12.512 1.00 92.62 114 GLY A CA 1
ATOM 921 C C . GLY A 1 114 ? 0.515 -3.658 12.275 1.00 92.62 114 GLY A C 1
ATOM 922 O O . GLY A 1 114 ? 1.616 -3.584 12.817 1.00 92.62 114 GLY A O 1
ATOM 923 N N . LEU A 1 115 ? 0.076 -2.711 11.442 1.00 89.94 115 LEU A N 1
ATOM 924 C CA . LEU A 1 115 ? 0.819 -1.499 11.075 1.00 89.94 115 LEU A CA 1
ATOM 925 C C . LEU A 1 115 ? 0.465 -0.294 11.957 1.00 89.94 115 LEU A C 1
ATOM 927 O O . LEU A 1 115 ? 1.145 0.739 11.885 1.00 89.94 115 LEU A O 1
AT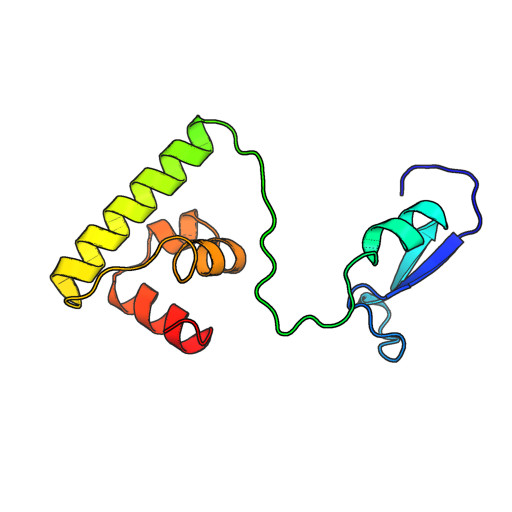OM 931 N N . ARG A 1 116 ? -0.604 -0.421 12.750 1.00 86.00 116 ARG A N 1
ATOM 932 C CA . ARG A 1 116 ? -1.149 0.614 13.632 1.00 86.00 116 ARG A CA 1
ATOM 933 C C . ARG A 1 116 ? -0.493 0.636 15.009 1.00 86.00 116 ARG A C 1
ATOM 935 O O . ARG A 1 116 ? -0.144 -0.443 15.528 1.00 86.00 116 ARG A O 1
#

Secondary structure (DSSP, 8-state):
-------EEEEETTS-TT---GGGEEEEEHHHHHHHTTT-S---S---------HHHHHHHHHHHHHHHHHHHHHSS----IIIIIHHHHHHH-HHHHTT--HHHHHHHHHHTT--

pLDDT: mean 84.9, std 13.37, range [46.97, 97.12]